Protein AF-A0AAJ1BEK2-F1 (afdb_monomer_lite)

Secondary structure (DSSP, 8-state):
--HHHHHHHHHH-SSGGGS-HHHHHHHHHHHHHHHH--S-TGGGGS-HHHHHHHHHHHHT--HHHHHHHHHHHHHHHTT--TT-HHHHHHHHHHHHHH--GGG-HHHHHHHHHHHHHHHTT-GGGGGGSHHHHHHHTTT----

Organism: NCBI:txid184870

Sequence (143 aa):
MNPPIAKEIMKYIKLSSDIPEEQASKLIKTFLECRIGREVNYCNGVSPSAKLYYDNFFKILSKDQIKILIALLQDNLQSIDQNNTIKIQNIKEILELIKSDLLGDRLNEIINYLIECAEENILHTAYNQKEFKDLCNGVIEIK

Foldseek 3Di:
DDQVVLVVVLVQDQAQVSQPPVCLLVVLLVLLDQQLADLDPVVLRHDPSNNVSSLSVLLRHDLVSVLSNVQSVLVVLLVDALVSLSSLVSVLVSLVSNQDVVNPDLVNVLSVQLNVCSVVSNNSCQLVDPVSVVSCVPPHDHD

Structure (mmCIF, N/CA/C/O backbone):
data_AF-A0AAJ1BEK2-F1
#
_entry.id   AF-A0AAJ1BEK2-F1
#
loop_
_atom_site.group_PDB
_atom_site.id
_atom_site.type_symbol
_atom_site.label_atom_id
_atom_site.label_alt_id
_atom_site.label_comp_id
_atom_site.label_asym_id
_atom_site.label_entity_id
_atom_site.label_seq_id
_atom_site.pdbx_PDB_ins_code
_atom_site.Cartn_x
_atom_site.Cartn_y
_atom_site.Cartn_z
_atom_site.occupancy
_atom_site.B_iso_or_equiv
_atom_site.auth_seq_id
_atom_site.auth_comp_id
_atom_site.auth_asym_id
_atom_site.auth_atom_id
_atom_site.pdbx_PDB_model_num
ATOM 1 N N . MET A 1 1 ? 11.622 -6.305 -8.265 1.00 74.88 1 MET A N 1
ATOM 2 C CA . MET A 1 1 ? 11.306 -6.617 -9.678 1.00 74.88 1 MET A CA 1
ATOM 3 C C . MET A 1 1 ? 11.937 -5.563 -10.579 1.00 74.88 1 MET A C 1
ATOM 5 O O . MET A 1 1 ? 11.962 -4.401 -10.193 1.00 74.88 1 MET A O 1
ATOM 9 N N . ASN A 1 2 ? 12.471 -5.952 -11.742 1.00 76.69 2 ASN A N 1
ATOM 10 C CA . ASN A 1 2 ? 13.071 -5.007 -12.693 1.00 76.69 2 ASN A CA 1
ATOM 11 C C . ASN A 1 2 ? 12.008 -4.425 -13.651 1.00 76.69 2 ASN A C 1
ATOM 13 O O . ASN A 1 2 ? 11.027 -5.117 -13.939 1.00 76.69 2 ASN A O 1
ATOM 17 N N . PRO A 1 3 ? 12.208 -3.204 -14.195 1.00 82.25 3 PRO A N 1
ATOM 18 C CA . PRO A 1 3 ? 11.210 -2.507 -15.017 1.00 82.25 3 PRO A CA 1
ATOM 19 C C . PRO A 1 3 ? 10.607 -3.315 -16.185 1.00 82.25 3 PRO A C 1
ATOM 21 O O . PRO A 1 3 ? 9.393 -3.233 -16.378 1.00 82.25 3 PRO A O 1
ATOM 24 N N . PRO A 1 4 ? 11.373 -4.132 -16.944 1.00 87.19 4 PRO A N 1
ATOM 25 C CA . PRO A 1 4 ? 10.805 -4.919 -18.040 1.00 87.19 4 PRO A CA 1
ATOM 26 C C . PRO A 1 4 ? 9.754 -5.931 -17.576 1.00 87.19 4 PRO A C 1
ATOM 28 O O . PRO A 1 4 ? 8.736 -6.090 -18.235 1.00 87.19 4 PRO A O 1
ATOM 31 N N . ILE A 1 5 ? 9.956 -6.569 -16.419 1.00 88.75 5 ILE A N 1
ATOM 32 C CA . ILE A 1 5 ? 9.021 -7.577 -15.897 1.00 88.75 5 ILE A CA 1
ATOM 33 C C . ILE A 1 5 ? 7.703 -6.908 -15.492 1.00 88.75 5 ILE A C 1
ATOM 35 O O . ILE A 1 5 ? 6.635 -7.384 -15.866 1.00 88.75 5 ILE A O 1
ATOM 39 N N . ALA A 1 6 ? 7.775 -5.766 -14.798 1.00 90.75 6 ALA A N 1
ATOM 40 C CA . ALA A 1 6 ? 6.592 -4.984 -14.437 1.00 90.75 6 ALA A CA 1
ATOM 41 C C . ALA A 1 6 ? 5.796 -4.571 -15.685 1.00 90.75 6 ALA A C 1
ATOM 43 O O . ALA A 1 6 ? 4.575 -4.710 -15.730 1.00 90.75 6 ALA A O 1
ATOM 44 N N . LYS A 1 7 ? 6.506 -4.121 -16.726 1.00 91.81 7 LYS A N 1
ATOM 45 C CA . LYS A 1 7 ? 5.914 -3.760 -18.015 1.00 91.81 7 LYS A CA 1
ATOM 46 C C . LYS A 1 7 ? 5.215 -4.944 -18.681 1.00 91.81 7 LYS A C 1
ATOM 48 O O . LYS A 1 7 ? 4.103 -4.766 -19.166 1.00 91.81 7 LYS A O 1
ATOM 53 N N . GLU A 1 8 ? 5.843 -6.120 -18.720 1.00 92.62 8 GLU A N 1
ATOM 54 C CA . GLU A 1 8 ? 5.240 -7.318 -19.318 1.00 92.62 8 GLU A CA 1
ATOM 55 C C . GLU A 1 8 ? 3.981 -7.754 -18.568 1.00 92.62 8 GLU A C 1
ATOM 57 O O . GLU A 1 8 ? 2.960 -7.987 -19.206 1.00 92.62 8 GLU A O 1
ATOM 62 N N . ILE A 1 9 ? 4.004 -7.776 -17.232 1.00 91.88 9 ILE A N 1
ATOM 63 C CA . ILE A 1 9 ? 2.817 -8.093 -16.420 1.00 91.88 9 ILE A CA 1
ATOM 64 C C . ILE A 1 9 ? 1.670 -7.125 -16.746 1.00 91.88 9 ILE A C 1
ATOM 66 O O . ILE A 1 9 ? 0.555 -7.549 -17.050 1.00 91.88 9 ILE A O 1
ATOM 70 N N . MET A 1 10 ? 1.959 -5.821 -16.786 1.00 94.06 10 MET A N 1
ATOM 71 C CA . MET A 1 10 ? 0.964 -4.788 -17.090 1.00 94.06 10 MET A CA 1
ATOM 72 C C . MET A 1 10 ? 0.441 -4.820 -18.534 1.00 94.06 10 MET A C 1
ATOM 74 O O . MET A 1 10 ? -0.490 -4.080 -18.858 1.00 94.06 10 MET A O 1
ATOM 78 N N . LYS A 1 11 ? 0.993 -5.642 -19.440 1.00 94.00 11 LYS A N 1
ATOM 79 C CA . LYS A 1 11 ? 0.358 -5.885 -20.748 1.00 94.00 11 LYS A CA 1
ATOM 80 C C . LYS A 1 11 ? -0.912 -6.718 -20.616 1.00 94.00 11 LYS A C 1
ATOM 82 O O . LYS A 1 11 ? -1.837 -6.475 -21.384 1.00 94.00 11 LYS A O 1
ATOM 87 N N . TYR A 1 12 ? -0.950 -7.633 -19.652 1.00 93.31 12 TYR A N 1
ATOM 88 C CA . TYR A 1 12 ? -2.063 -8.558 -19.435 1.00 93.31 12 TYR A CA 1
ATOM 89 C C . TYR A 1 12 ? -3.079 -8.035 -18.423 1.00 93.31 12 TYR A C 1
ATOM 91 O O . TYR A 1 12 ? -4.245 -8.388 -18.510 1.00 93.31 12 TYR A O 1
ATOM 99 N N . ILE A 1 13 ? -2.644 -7.179 -17.496 1.00 93.69 13 ILE A N 1
ATOM 100 C CA . ILE A 1 13 ? -3.489 -6.662 -16.419 1.00 93.69 13 ILE A CA 1
ATOM 101 C C . ILE A 1 13 ? -3.882 -5.218 -16.734 1.00 93.69 13 ILE A C 1
ATOM 103 O O . ILE A 1 13 ? -3.054 -4.305 -16.644 1.00 93.69 13 ILE A O 1
ATOM 107 N N . LYS A 1 14 ? -5.137 -5.016 -17.143 1.00 93.06 14 LYS A N 1
ATOM 108 C CA . LYS A 1 14 ? -5.734 -3.705 -17.451 1.00 93.06 14 LYS A CA 1
ATOM 109 C C . LYS A 1 14 ? -6.835 -3.326 -16.470 1.00 93.06 14 LYS A C 1
ATOM 111 O O . LYS A 1 14 ? -7.039 -2.140 -16.232 1.00 93.06 14 LYS A O 1
ATOM 116 N N . LEU A 1 15 ? -7.511 -4.321 -15.912 1.00 95.06 15 LEU A N 1
ATOM 117 C CA . LEU A 1 15 ? -8.592 -4.208 -14.944 1.00 95.06 15 LEU A CA 1
ATOM 118 C C . LEU A 1 15 ? -8.286 -5.089 -13.728 1.00 95.06 15 LEU A C 1
ATOM 120 O O . LEU A 1 15 ? -7.504 -6.035 -13.809 1.00 95.06 15 LEU A O 1
ATOM 124 N N . SER A 1 16 ? -8.944 -4.821 -12.600 1.00 94.44 16 SER A N 1
ATOM 125 C CA . SER A 1 16 ? -8.832 -5.669 -11.403 1.00 94.44 16 SER A CA 1
ATOM 126 C C . SER A 1 16 ? -9.230 -7.121 -11.654 1.00 94.44 16 SER A C 1
ATOM 128 O O . SER A 1 16 ? -8.626 -8.015 -11.066 1.00 94.44 16 SER A O 1
ATOM 130 N N . SER A 1 17 ? -10.205 -7.361 -12.535 1.00 95.19 17 SER A N 1
ATOM 131 C CA . SER A 1 17 ? -10.672 -8.701 -12.916 1.00 95.19 17 SER A CA 1
ATOM 132 C C . SER A 1 17 ? -9.638 -9.520 -13.691 1.00 95.19 17 SER A C 1
ATOM 134 O O . SER A 1 17 ? -9.777 -10.735 -13.782 1.00 95.19 17 SER A O 1
ATOM 136 N N . ASP A 1 18 ? -8.604 -8.877 -14.241 1.00 95.50 18 ASP A N 1
ATOM 137 C CA . ASP A 1 18 ? -7.522 -9.572 -14.946 1.00 95.50 18 ASP A CA 1
ATOM 138 C C . ASP A 1 18 ? -6.516 -10.207 -13.972 1.00 95.50 18 ASP A C 1
ATOM 140 O O . ASP A 1 18 ? -5.633 -10.956 -14.390 1.00 95.50 18 ASP A O 1
ATOM 144 N N . ILE A 1 19 ? -6.617 -9.897 -12.673 1.00 94.88 19 ILE A N 1
ATOM 145 C CA . ILE A 1 19 ? -5.802 -10.489 -11.613 1.00 94.88 19 ILE A CA 1
ATOM 146 C C . ILE A 1 19 ? -6.526 -11.743 -11.104 1.00 94.88 19 ILE A C 1
ATOM 148 O O . ILE A 1 19 ? -7.562 -11.607 -10.450 1.00 94.88 19 ILE A O 1
ATOM 152 N N . PRO A 1 20 ? -5.992 -12.958 -11.333 1.00 91.62 20 PRO A N 1
ATOM 153 C CA . PRO A 1 20 ? -6.598 -14.173 -10.800 1.00 91.62 20 PRO A CA 1
ATOM 154 C C . PRO A 1 20 ? -6.634 -14.132 -9.271 1.00 91.62 20 PRO A C 1
ATOM 156 O O . PRO A 1 20 ? -5.624 -13.802 -8.645 1.00 91.62 20 PRO A O 1
ATOM 159 N N . GLU A 1 21 ? -7.764 -14.506 -8.671 1.00 91.44 21 GLU A N 1
ATOM 160 C CA . GLU A 1 21 ? -7.973 -14.444 -7.216 1.00 91.44 21 GLU A CA 1
ATOM 161 C C . GLU A 1 21 ? -6.880 -15.191 -6.439 1.00 91.44 21 GLU A C 1
ATOM 163 O O . GLU A 1 21 ? -6.289 -14.641 -5.509 1.00 91.44 21 GLU A O 1
ATOM 168 N N . GLU A 1 22 ? -6.515 -16.392 -6.899 1.00 91.69 22 GLU A N 1
ATOM 169 C CA . GLU A 1 22 ? -5.460 -17.229 -6.305 1.00 91.69 22 GLU A CA 1
ATOM 170 C C . GLU A 1 22 ? -4.083 -16.545 -6.282 1.00 91.69 22 GLU A C 1
ATOM 172 O O . GLU A 1 22 ? -3.238 -16.840 -5.438 1.00 91.69 22 GLU A O 1
ATOM 177 N N . GLN A 1 23 ? -3.850 -15.613 -7.210 1.00 92.62 23 GLN A N 1
ATOM 178 C CA . GLN A 1 23 ? -2.577 -14.915 -7.375 1.00 92.62 23 GLN A CA 1
ATOM 179 C C . GLN A 1 23 ? -2.606 -13.492 -6.821 1.00 92.62 23 GLN A C 1
ATOM 181 O O . GLN A 1 23 ? -1.541 -12.878 -6.699 1.00 92.62 23 GLN A O 1
ATOM 186 N N . ALA A 1 24 ? -3.783 -12.968 -6.460 1.00 95.00 24 ALA A N 1
ATOM 187 C CA . ALA A 1 24 ? -3.966 -11.578 -6.063 1.00 95.00 24 ALA A CA 1
ATOM 188 C C . ALA A 1 24 ? -3.028 -11.193 -4.916 1.00 95.00 24 ALA A C 1
ATOM 190 O O . ALA A 1 24 ? -2.245 -10.257 -5.054 1.00 95.00 24 ALA A O 1
ATOM 191 N N . SER A 1 25 ? -3.018 -11.968 -3.827 1.00 95.38 25 SER A N 1
ATOM 192 C CA . SER A 1 25 ? -2.170 -11.691 -2.660 1.00 95.38 25 SER A CA 1
ATOM 193 C C . SER A 1 25 ? -0.679 -11.656 -3.012 1.00 95.38 25 SER A C 1
ATOM 195 O O . SER A 1 25 ? 0.027 -10.696 -2.698 1.00 95.38 25 SER A O 1
ATOM 197 N N . LYS A 1 26 ? -0.195 -12.659 -3.755 1.00 95.56 26 LYS A N 1
ATOM 198 C CA . LYS A 1 26 ? 1.215 -12.747 -4.157 1.00 95.56 26 LYS A CA 1
ATOM 199 C C . LYS A 1 26 ? 1.617 -11.598 -5.080 1.00 95.56 26 LYS A C 1
ATOM 201 O O . LYS A 1 26 ? 2.706 -11.034 -4.934 1.00 95.56 26 LYS A O 1
ATOM 206 N N . LEU A 1 27 ? 0.758 -11.260 -6.036 1.00 95.88 27 LEU A N 1
ATOM 207 C CA . LEU A 1 27 ? 1.032 -10.214 -7.008 1.00 95.88 27 LEU A CA 1
ATOM 208 C C . LEU A 1 27 ? 1.014 -8.834 -6.351 1.00 95.88 27 LEU A C 1
ATOM 210 O O . LEU A 1 27 ? 1.972 -8.080 -6.511 1.00 95.88 27 LEU A O 1
ATOM 214 N N . ILE A 1 28 ? -0.015 -8.546 -5.551 1.00 97.31 28 ILE A N 1
ATOM 215 C CA . ILE A 1 28 ? -0.135 -7.298 -4.792 1.00 97.31 28 ILE A CA 1
ATOM 216 C C . ILE A 1 28 ? 1.071 -7.129 -3.874 1.00 97.31 28 ILE A C 1
ATOM 218 O O . ILE A 1 28 ? 1.705 -6.079 -3.922 1.00 97.31 28 ILE A O 1
ATOM 222 N N . LYS A 1 29 ? 1.462 -8.169 -3.123 1.00 96.06 29 LYS A N 1
ATOM 223 C CA . LYS A 1 29 ? 2.662 -8.137 -2.273 1.00 96.06 29 LYS A CA 1
ATOM 224 C C . LYS A 1 29 ? 3.914 -7.773 -3.069 1.00 96.06 29 LYS A C 1
ATOM 226 O O . LYS A 1 29 ? 4.661 -6.880 -2.682 1.00 96.06 29 LYS A O 1
ATOM 231 N N . THR A 1 30 ? 4.110 -8.424 -4.215 1.00 95.56 30 THR A N 1
ATOM 232 C CA . THR A 1 30 ? 5.283 -8.195 -5.070 1.00 95.56 30 THR A CA 1
ATOM 233 C C . THR A 1 30 ? 5.335 -6.754 -5.583 1.00 95.56 30 THR A C 1
ATOM 235 O O . THR A 1 30 ? 6.393 -6.124 -5.554 1.00 95.56 30 THR A O 1
ATOM 238 N N . PHE A 1 31 ? 4.208 -6.216 -6.056 1.00 96.81 31 PHE A N 1
ATOM 239 C CA . PHE A 1 31 ? 4.125 -4.829 -6.516 1.00 96.81 31 PHE A CA 1
ATOM 240 C C . PHE A 1 31 ? 4.304 -3.838 -5.362 1.00 96.81 31 PHE A C 1
ATOM 242 O O . PHE A 1 31 ? 5.015 -2.847 -5.529 1.00 96.81 31 PHE A O 1
ATOM 249 N N . LEU A 1 32 ? 3.725 -4.129 -4.193 1.00 96.75 32 LEU A N 1
ATOM 250 C CA . LEU A 1 32 ? 3.828 -3.318 -2.981 1.00 96.75 32 LEU A CA 1
ATOM 251 C C . LEU A 1 32 ? 5.284 -3.171 -2.538 1.00 96.75 32 LEU A C 1
ATOM 253 O O . LEU A 1 32 ? 5.789 -2.054 -2.482 1.00 96.75 32 LEU A O 1
ATOM 257 N N . GLU A 1 33 ? 6.003 -4.276 -2.344 1.00 94.94 33 GLU A N 1
ATOM 258 C CA . GLU A 1 33 ? 7.423 -4.262 -1.961 1.00 94.94 33 GLU A CA 1
ATOM 259 C C . GLU A 1 33 ? 8.288 -3.509 -2.987 1.00 94.94 33 GLU A C 1
ATOM 261 O O . GLU A 1 33 ? 9.169 -2.721 -2.635 1.00 94.94 33 GLU A O 1
ATOM 266 N N . CYS A 1 34 ? 8.015 -3.706 -4.282 1.00 94.75 34 CYS A N 1
ATOM 267 C CA . CYS A 1 34 ? 8.746 -3.020 -5.347 1.00 94.75 34 CYS A CA 1
ATOM 268 C C . CYS A 1 34 ? 8.477 -1.511 -5.387 1.00 94.75 34 CYS A C 1
ATOM 270 O O . CYS A 1 34 ? 9.365 -0.758 -5.795 1.00 94.75 34 CYS A O 1
ATOM 272 N N . ARG A 1 35 ? 7.273 -1.076 -5.001 1.00 96.12 35 ARG A N 1
ATOM 273 C CA . ARG A 1 35 ? 6.876 0.334 -5.003 1.00 96.12 35 ARG A CA 1
ATOM 274 C C . ARG A 1 35 ? 7.251 1.073 -3.722 1.00 96.12 35 ARG A C 1
ATOM 276 O O . ARG A 1 35 ? 7.535 2.266 -3.806 1.00 96.12 35 ARG A O 1
ATOM 283 N N . ILE A 1 36 ? 7.277 0.385 -2.582 1.00 95.50 36 ILE A N 1
ATOM 284 C CA . ILE A 1 36 ? 7.831 0.908 -1.325 1.00 95.50 36 ILE A CA 1
ATOM 285 C C . ILE A 1 36 ? 9.333 1.156 -1.494 1.00 95.50 36 ILE A C 1
ATOM 287 O O . ILE A 1 36 ? 9.845 2.188 -1.064 1.00 95.50 36 ILE A O 1
ATOM 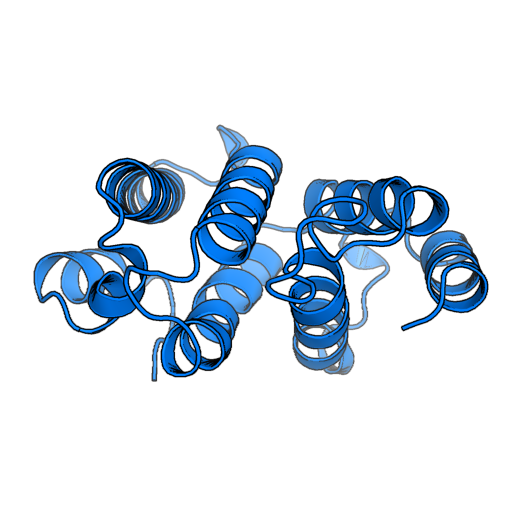291 N N . GLY A 1 37 ? 10.027 0.243 -2.179 1.00 93.12 37 GLY A N 1
ATOM 292 C CA . GLY A 1 37 ? 11.427 0.420 -2.536 1.00 93.12 37 GLY A CA 1
ATOM 293 C C . GLY A 1 37 ? 12.382 0.311 -1.345 1.00 93.12 37 GLY A C 1
ATOM 294 O O . GLY A 1 37 ? 12.075 -0.255 -0.292 1.00 93.12 37 GLY A O 1
ATOM 295 N N . ARG A 1 38 ? 13.604 0.807 -1.545 1.00 89.38 38 ARG A N 1
ATOM 296 C CA . ARG A 1 38 ? 14.668 0.810 -0.528 1.00 89.38 38 ARG A CA 1
ATOM 297 C C . ARG A 1 38 ? 14.773 2.181 0.137 1.00 89.38 38 ARG A C 1
ATOM 299 O O . ARG A 1 38 ? 14.496 3.190 -0.492 1.00 89.38 38 ARG A O 1
ATOM 306 N N . GLU A 1 39 ? 15.256 2.223 1.374 1.00 92.06 39 GLU A N 1
ATOM 307 C CA . GLU A 1 39 ? 15.529 3.485 2.075 1.00 92.06 39 GLU A CA 1
ATOM 308 C C . GLU A 1 39 ? 16.823 4.125 1.541 1.00 92.06 39 GLU A C 1
ATOM 310 O O . GLU A 1 39 ? 17.883 4.030 2.156 1.00 92.06 39 GLU A O 1
ATOM 315 N N . VAL A 1 40 ? 16.775 4.681 0.327 1.00 91.12 40 VAL A N 1
ATOM 316 C CA . VAL A 1 40 ? 17.915 5.338 -0.328 1.00 91.12 40 VAL A CA 1
ATOM 317 C C . VAL A 1 40 ? 17.460 6.568 -1.109 1.00 91.12 40 VAL A C 1
ATOM 319 O O . VAL A 1 40 ? 16.454 6.529 -1.813 1.00 91.12 40 VAL A O 1
ATOM 322 N N . ASN A 1 41 ? 18.251 7.642 -1.052 1.00 89.25 41 ASN A N 1
ATOM 323 C CA . ASN A 1 41 ? 17.918 8.922 -1.693 1.00 89.25 41 ASN A CA 1
ATOM 324 C C . ASN A 1 41 ? 17.811 8.830 -3.223 1.00 89.25 41 ASN A C 1
ATOM 326 O O . ASN A 1 41 ? 17.038 9.557 -3.844 1.00 89.25 41 ASN A O 1
ATOM 330 N N . TYR A 1 42 ? 18.596 7.953 -3.860 1.00 90.62 42 TYR A N 1
ATOM 331 C CA . TYR A 1 42 ? 18.581 7.823 -5.316 1.00 90.62 42 TYR A CA 1
ATOM 332 C C . TYR A 1 42 ? 17.205 7.350 -5.799 1.00 90.62 42 TYR A C 1
ATOM 334 O O . TYR A 1 42 ? 16.794 6.223 -5.514 1.00 90.62 42 TYR A O 1
ATOM 342 N N . CYS A 1 43 ? 16.506 8.225 -6.530 1.00 90.25 43 CYS A N 1
ATOM 343 C CA . CYS A 1 43 ? 15.142 8.010 -7.020 1.00 90.25 43 CYS A CA 1
ATOM 344 C C . CYS A 1 43 ? 14.165 7.522 -5.933 1.00 90.25 43 CYS A C 1
ATOM 346 O O . CYS A 1 43 ? 13.268 6.734 -6.230 1.00 90.25 43 CYS A O 1
ATOM 348 N N . ASN A 1 44 ? 14.357 7.945 -4.678 1.00 91.69 44 ASN A N 1
ATOM 349 C CA . ASN A 1 44 ? 13.552 7.510 -3.530 1.00 91.69 44 ASN A CA 1
ATOM 350 C C . ASN A 1 44 ? 13.435 5.976 -3.426 1.00 91.69 44 ASN A C 1
ATOM 352 O O . ASN A 1 44 ? 12.383 5.437 -3.087 1.00 91.69 44 ASN A O 1
ATOM 356 N N . GLY A 1 45 ? 14.496 5.257 -3.806 1.00 90.06 45 GLY A N 1
ATOM 357 C CA . GLY A 1 45 ? 14.553 3.800 -3.729 1.00 90.06 45 GLY A CA 1
ATOM 358 C C . GLY A 1 45 ? 13.704 3.043 -4.744 1.00 90.06 45 GLY A C 1
ATOM 359 O O . GLY A 1 45 ? 13.627 1.814 -4.649 1.00 90.06 45 GLY A O 1
ATOM 360 N N . VAL A 1 46 ? 13.101 3.736 -5.715 1.00 92.50 46 VAL A N 1
ATOM 361 C CA . VAL A 1 46 ? 12.226 3.155 -6.738 1.00 92.50 46 VAL A CA 1
ATOM 362 C C . VAL A 1 46 ? 12.738 3.531 -8.123 1.00 92.50 46 VAL A C 1
ATOM 364 O O . VAL A 1 46 ? 13.032 4.684 -8.419 1.00 92.50 46 VAL A O 1
ATOM 367 N N . SER A 1 47 ? 12.831 2.551 -9.022 1.00 90.06 47 SER A N 1
ATOM 368 C CA . SER A 1 47 ? 13.233 2.827 -10.403 1.00 90.06 47 SER A CA 1
ATOM 369 C C . SER A 1 47 ? 12.197 3.728 -11.104 1.00 90.06 47 SER A C 1
ATOM 371 O O . SER A 1 47 ? 11.035 3.318 -11.210 1.00 90.06 47 SER A O 1
ATOM 373 N N . PRO A 1 48 ? 12.583 4.901 -11.654 1.00 88.69 48 PRO A N 1
ATOM 374 C CA . PRO A 1 48 ? 11.637 5.825 -12.290 1.00 88.69 48 PRO A CA 1
ATOM 375 C C . PRO A 1 48 ? 10.879 5.204 -13.465 1.00 88.69 48 PRO A C 1
ATOM 377 O O . PRO A 1 48 ? 9.688 5.444 -13.644 1.00 88.69 48 PRO A O 1
ATOM 380 N N . SER A 1 49 ? 11.552 4.348 -14.239 1.00 88.44 49 SER A N 1
ATOM 381 C CA . SER A 1 49 ? 10.951 3.659 -15.384 1.00 88.44 49 SER A CA 1
ATOM 382 C C . SER A 1 49 ? 9.960 2.567 -14.978 1.00 88.44 49 SER A C 1
ATOM 384 O O . SER A 1 49 ? 9.120 2.191 -15.792 1.00 88.44 49 SER A O 1
ATOM 386 N N . ALA A 1 50 ? 10.031 2.064 -13.740 1.00 90.50 50 ALA A N 1
ATOM 387 C CA . ALA A 1 50 ? 9.087 1.085 -13.207 1.00 90.50 50 ALA A CA 1
ATOM 388 C C . ALA A 1 50 ? 7.913 1.729 -12.452 1.00 90.50 50 ALA A C 1
ATOM 390 O O . ALA A 1 50 ? 6.820 1.165 -12.455 1.00 90.50 50 ALA A O 1
ATOM 391 N N . LYS A 1 51 ? 8.124 2.907 -11.842 1.00 93.94 51 LYS A N 1
ATOM 392 C CA . LYS A 1 51 ? 7.146 3.584 -10.972 1.00 93.94 51 LYS A CA 1
ATOM 393 C C . LYS A 1 51 ? 5.776 3.733 -11.631 1.00 93.94 51 LYS A C 1
ATOM 395 O O . LYS A 1 51 ? 4.776 3.396 -11.013 1.00 93.94 51 LYS A O 1
ATOM 400 N N . LEU A 1 52 ? 5.733 4.138 -12.903 1.00 94.56 52 LEU A N 1
ATOM 401 C CA . LEU A 1 52 ? 4.479 4.275 -13.653 1.00 94.56 52 LEU A CA 1
ATOM 402 C C . LEU A 1 52 ? 3.676 2.965 -13.709 1.00 94.56 52 LEU A C 1
ATOM 404 O O . LEU A 1 52 ? 2.457 2.982 -13.573 1.00 94.56 52 LEU A O 1
ATOM 408 N N . TYR A 1 53 ? 4.342 1.826 -13.906 1.00 95.75 53 TYR A N 1
ATOM 409 C CA . TYR A 1 53 ? 3.669 0.527 -13.968 1.00 95.75 53 TYR A CA 1
ATOM 410 C C . TYR A 1 53 ? 3.137 0.105 -12.600 1.00 95.75 53 TYR A C 1
ATOM 412 O O . TYR A 1 53 ? 2.055 -0.467 -12.525 1.00 95.75 53 TYR A O 1
ATOM 420 N N . TYR A 1 54 ? 3.866 0.422 -11.530 1.00 96.44 54 TYR A N 1
ATOM 421 C CA . TYR A 1 54 ? 3.412 0.178 -10.165 1.00 96.44 54 TYR A CA 1
ATOM 422 C C . TYR A 1 54 ? 2.211 1.052 -9.807 1.00 96.44 54 TYR A C 1
ATOM 424 O O . TYR A 1 54 ? 1.198 0.534 -9.355 1.00 96.44 54 TYR A O 1
ATOM 432 N N . ASP A 1 55 ? 2.284 2.354 -10.084 1.00 96.88 55 ASP A N 1
ATOM 433 C CA . ASP A 1 55 ? 1.190 3.288 -9.807 1.00 96.88 55 ASP A CA 1
ATOM 434 C C . ASP A 1 55 ? -0.074 2.889 -10.593 1.00 96.88 55 ASP A C 1
ATOM 436 O O . ASP A 1 55 ? -1.172 2.877 -10.042 1.00 96.88 55 ASP A O 1
ATOM 440 N N . ASN A 1 56 ? 0.071 2.489 -11.862 1.00 96.25 56 ASN A N 1
ATOM 441 C CA . ASN A 1 56 ? -1.050 2.001 -12.668 1.00 96.25 56 ASN A CA 1
ATOM 442 C C . ASN A 1 56 ? -1.639 0.690 -12.137 1.00 96.25 56 ASN A C 1
ATOM 444 O O . ASN A 1 56 ? -2.850 0.518 -12.202 1.00 96.25 56 ASN A O 1
ATOM 448 N N . PHE A 1 57 ? -0.810 -0.213 -11.608 1.00 97.38 57 PHE A N 1
ATOM 449 C CA . PHE A 1 57 ? -1.284 -1.444 -10.977 1.00 97.38 57 PHE A CA 1
ATOM 450 C C . PHE A 1 57 ? -2.164 -1.153 -9.754 1.00 97.38 57 PHE A C 1
ATOM 452 O O . PHE A 1 57 ? -3.224 -1.751 -9.615 1.00 97.38 57 PHE A O 1
ATOM 459 N N . PHE A 1 58 ? -1.778 -0.206 -8.892 1.00 97.81 58 PHE A N 1
ATOM 460 C CA . PHE A 1 58 ? -2.581 0.130 -7.709 1.00 97.81 58 PHE A CA 1
ATOM 461 C C . PHE A 1 58 ? -3.907 0.811 -8.058 1.00 97.81 58 PHE A C 1
ATOM 463 O O . PHE A 1 58 ? -4.923 0.518 -7.436 1.00 97.81 58 PHE A O 1
ATOM 470 N N . LYS A 1 59 ? -3.923 1.659 -9.093 1.00 96.56 59 LYS A N 1
ATOM 471 C CA . LYS A 1 59 ? -5.128 2.388 -9.530 1.00 96.56 59 LYS A CA 1
ATOM 472 C C . LYS A 1 59 ? -6.259 1.501 -10.050 1.00 96.56 59 LYS A C 1
ATOM 474 O O . LYS A 1 59 ? -7.399 1.949 -10.091 1.00 96.56 59 LYS A O 1
ATOM 479 N N . ILE A 1 60 ? -5.955 0.287 -10.504 1.00 95.94 60 ILE A N 1
ATOM 480 C CA . ILE A 1 60 ? -6.959 -0.621 -11.079 1.00 95.94 60 ILE A CA 1
ATOM 481 C C . ILE A 1 60 ? -7.523 -1.610 -10.059 1.00 95.94 60 ILE A C 1
ATOM 483 O O . ILE A 1 60 ? -8.442 -2.351 -10.409 1.00 95.94 60 ILE A O 1
ATOM 487 N N . LEU A 1 61 ? -6.967 -1.658 -8.841 1.00 97.38 61 LEU A N 1
ATOM 488 C CA . LEU A 1 61 ? -7.359 -2.638 -7.834 1.00 97.38 61 LEU A CA 1
ATOM 489 C C . LEU A 1 61 ? -8.825 -2.469 -7.434 1.00 97.38 61 LEU A C 1
ATOM 491 O O . LEU A 1 61 ? -9.336 -1.361 -7.278 1.00 97.38 61 LEU A O 1
ATOM 495 N N . SER A 1 62 ? -9.499 -3.599 -7.243 1.00 96.44 62 SER A N 1
ATOM 496 C CA . SER A 1 62 ? -10.849 -3.624 -6.693 1.00 96.44 62 SER A CA 1
ATOM 497 C C . SER A 1 62 ? -10.834 -3.329 -5.193 1.00 96.44 62 SER A C 1
ATOM 499 O O . SER A 1 62 ? -9.800 -3.408 -4.525 1.00 96.44 62 SER A O 1
ATOM 501 N N . LYS A 1 63 ? -12.018 -3.073 -4.629 1.00 96.12 63 LYS A N 1
ATOM 502 C CA . LYS A 1 63 ? -12.198 -2.903 -3.183 1.00 96.12 63 LYS A CA 1
ATOM 503 C C . LYS A 1 63 ? -11.626 -4.074 -2.374 1.00 96.12 63 LYS A C 1
ATOM 505 O O . LYS A 1 63 ? -10.961 -3.844 -1.369 1.00 96.12 63 LYS A O 1
ATOM 510 N N . ASP A 1 64 ? -11.846 -5.315 -2.806 1.00 95.25 64 ASP A N 1
ATOM 511 C CA . ASP A 1 64 ? -11.342 -6.488 -2.079 1.00 95.25 64 ASP A CA 1
ATOM 512 C C . ASP A 1 64 ? -9.827 -6.658 -2.229 1.00 95.25 64 ASP A C 1
ATOM 514 O O . ASP A 1 64 ? -9.138 -6.986 -1.265 1.00 95.25 64 ASP A O 1
ATOM 518 N N . GLN A 1 65 ? -9.273 -6.327 -3.396 1.00 97.12 65 GLN A N 1
ATOM 519 C CA . GLN A 1 65 ? -7.824 -6.302 -3.604 1.00 97.12 65 GLN A CA 1
ATOM 520 C C . GLN A 1 65 ? -7.137 -5.206 -2.772 1.00 97.12 65 GLN A C 1
ATOM 522 O O . GLN A 1 65 ? -6.030 -5.412 -2.277 1.00 97.12 65 GLN A O 1
ATOM 527 N N . ILE A 1 66 ? -7.798 -4.070 -2.544 1.00 97.56 66 ILE A N 1
ATOM 528 C CA . ILE A 1 66 ? -7.306 -3.016 -1.646 1.00 97.56 66 ILE 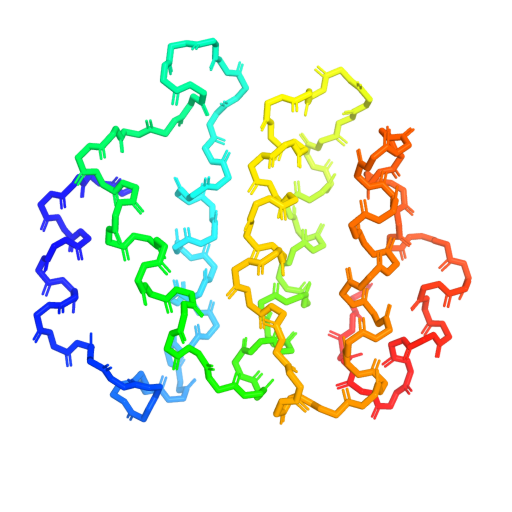A CA 1
ATOM 529 C C . ILE A 1 66 ? -7.282 -3.489 -0.188 1.00 97.56 66 ILE A C 1
ATOM 531 O O . ILE A 1 66 ? -6.305 -3.229 0.512 1.00 97.56 66 ILE A O 1
ATOM 535 N N . LYS A 1 67 ? -8.288 -4.244 0.274 1.00 96.69 67 LYS A N 1
ATOM 536 C CA . LYS A 1 67 ? -8.243 -4.858 1.616 1.00 96.69 67 LYS A CA 1
ATOM 537 C C . LYS A 1 67 ? -7.037 -5.791 1.761 1.00 96.69 67 LYS A C 1
ATOM 539 O O . LYS A 1 67 ? -6.339 -5.728 2.769 1.00 96.69 67 LYS A O 1
ATOM 544 N N . ILE A 1 68 ? -6.760 -6.606 0.736 1.00 96.69 68 ILE A N 1
ATOM 545 C CA . ILE A 1 68 ? -5.573 -7.475 0.694 1.00 96.69 68 ILE A CA 1
ATOM 546 C C . ILE A 1 68 ? -4.287 -6.640 0.764 1.00 96.69 68 ILE A C 1
ATOM 548 O O . ILE A 1 68 ? -3.385 -6.974 1.527 1.00 96.69 68 ILE A O 1
ATOM 552 N N . LEU A 1 69 ? -4.200 -5.543 0.004 1.00 97.50 69 LEU A N 1
ATOM 553 C CA . LEU A 1 69 ? -3.052 -4.631 0.035 1.00 97.50 69 LEU A CA 1
ATOM 554 C C . LEU A 1 69 ? -2.805 -4.083 1.441 1.00 97.50 69 LEU A C 1
ATOM 556 O O . LEU A 1 69 ? -1.670 -4.133 1.909 1.00 97.50 69 LEU A O 1
ATOM 560 N N . ILE A 1 70 ? -3.850 -3.591 2.110 1.00 97.06 70 ILE A N 1
ATOM 561 C CA . ILE A 1 70 ? -3.747 -3.051 3.469 1.00 97.06 70 ILE A CA 1
ATOM 562 C C . ILE A 1 70 ? -3.288 -4.155 4.430 1.00 97.06 70 ILE A C 1
ATOM 564 O O . ILE A 1 70 ? -2.297 -3.973 5.124 1.00 97.06 70 ILE A O 1
ATOM 568 N N . ALA A 1 71 ? -3.889 -5.347 4.398 1.00 95.69 71 ALA A N 1
ATOM 569 C CA . ALA A 1 71 ? -3.435 -6.465 5.232 1.00 95.69 71 ALA A CA 1
ATOM 570 C C . ALA A 1 71 ? -1.945 -6.819 5.006 1.00 95.69 71 ALA A C 1
ATOM 572 O O . ALA A 1 71 ? -1.204 -7.077 5.953 1.00 95.69 71 ALA A O 1
ATOM 573 N N . LEU A 1 72 ? -1.473 -6.784 3.755 1.00 95.69 72 LEU A N 1
ATOM 574 C CA . LEU A 1 72 ? -0.072 -7.043 3.395 1.00 95.69 72 LEU A CA 1
ATOM 575 C C . LEU A 1 72 ? 0.890 -5.910 3.780 1.00 95.69 72 LEU A C 1
ATOM 577 O O . LEU A 1 72 ? 2.101 -6.134 3.879 1.00 95.69 72 LEU A O 1
ATOM 581 N N . LEU A 1 73 ? 0.385 -4.695 3.989 1.00 95.06 73 LEU A N 1
ATOM 582 C CA . LEU A 1 73 ? 1.206 -3.559 4.391 1.00 95.06 73 LEU A CA 1
ATOM 583 C C . LEU A 1 73 ? 1.802 -3.769 5.788 1.00 95.06 73 LEU A C 1
ATOM 585 O O . LEU A 1 73 ? 2.943 -3.372 6.019 1.00 95.06 73 LEU A O 1
ATOM 589 N N . GLN A 1 74 ? 1.091 -4.473 6.675 1.00 92.62 74 GLN A N 1
ATOM 590 C CA . GLN A 1 74 ? 1.573 -4.844 8.008 1.00 92.62 74 GLN A CA 1
ATOM 591 C C . GLN A 1 74 ? 2.952 -5.520 7.967 1.00 92.62 74 GLN A C 1
ATOM 593 O O . GLN A 1 74 ? 3.845 -5.138 8.723 1.00 92.62 74 GLN A O 1
ATOM 598 N N . ASP A 1 75 ? 3.148 -6.477 7.049 1.00 89.12 75 ASP A N 1
ATOM 599 C CA . ASP A 1 75 ? 4.415 -7.208 6.889 1.00 89.12 75 ASP A CA 1
ATOM 600 C C . ASP A 1 75 ? 5.576 -6.246 6.543 1.00 89.12 75 ASP A C 1
ATOM 602 O O . ASP A 1 75 ? 6.711 -6.444 6.973 1.00 89.12 75 ASP A O 1
ATOM 606 N N . ASN A 1 76 ? 5.304 -5.190 5.769 1.00 85.56 76 ASN A N 1
ATOM 607 C CA . ASN A 1 76 ? 6.320 -4.222 5.348 1.00 85.56 76 ASN A CA 1
ATOM 608 C C . ASN A 1 76 ? 6.695 -3.257 6.479 1.00 85.56 76 ASN A C 1
ATOM 610 O O . ASN A 1 76 ? 7.870 -2.906 6.627 1.00 85.56 76 ASN A O 1
ATOM 614 N N . LEU A 1 77 ? 5.713 -2.861 7.292 1.00 87.44 77 LEU A N 1
ATOM 615 C CA . LEU A 1 77 ? 5.900 -1.914 8.392 1.00 87.44 77 LEU A CA 1
ATOM 616 C C . LEU A 1 77 ? 6.760 -2.468 9.528 1.00 87.44 77 LEU A C 1
ATOM 618 O O . LEU A 1 77 ? 7.451 -1.697 10.179 1.00 87.44 77 LEU A O 1
ATOM 622 N N . GLN A 1 78 ? 6.815 -3.790 9.712 1.00 80.56 78 GLN A N 1
ATOM 623 C CA . GLN A 1 78 ? 7.721 -4.416 10.687 1.00 80.56 78 GLN A CA 1
ATOM 624 C C . GLN A 1 78 ? 9.206 -4.118 10.416 1.00 80.56 78 GLN A C 1
ATOM 626 O O . GLN A 1 78 ? 10.030 -4.209 11.321 1.00 80.56 78 GLN A O 1
ATOM 631 N N . SER A 1 79 ? 9.554 -3.776 9.171 1.00 80.88 79 SER A N 1
ATOM 632 C CA . SER A 1 79 ? 10.922 -3.445 8.748 1.00 80.88 79 SER A CA 1
ATOM 633 C C . SER A 1 79 ? 11.202 -1.937 8.667 1.00 80.88 79 SER A C 1
ATOM 635 O O . SER A 1 79 ? 12.214 -1.534 8.085 1.00 80.88 79 SER A O 1
ATOM 637 N N . ILE A 1 80 ? 10.272 -1.114 9.157 1.00 86.94 80 ILE A N 1
ATOM 638 C CA . ILE A 1 80 ? 10.281 0.348 9.066 1.00 86.94 80 ILE A CA 1
ATOM 639 C C . ILE A 1 80 ? 10.291 0.919 10.486 1.00 86.94 80 ILE A C 1
ATOM 641 O O . ILE A 1 80 ? 9.541 0.466 11.345 1.00 86.94 80 ILE A O 1
ATOM 645 N N . ASP A 1 81 ? 11.118 1.933 10.716 1.00 87.81 81 ASP A N 1
ATOM 646 C CA . ASP A 1 81 ? 11.121 2.763 11.919 1.00 87.81 81 ASP A CA 1
ATOM 647 C C . ASP A 1 81 ? 10.978 4.255 11.563 1.00 87.81 81 ASP A C 1
ATOM 649 O O . ASP A 1 81 ? 10.824 4.623 10.395 1.00 87.81 81 ASP A O 1
ATOM 653 N N . GLN A 1 82 ? 11.011 5.134 12.567 1.00 84.69 82 GLN A N 1
ATOM 654 C CA . GLN A 1 82 ? 10.859 6.583 12.386 1.00 84.69 82 GLN A CA 1
ATOM 655 C C . GLN A 1 82 ? 11.923 7.244 11.486 1.00 84.69 82 GLN A C 1
ATOM 657 O O . GLN A 1 82 ? 11.738 8.377 11.051 1.00 84.69 82 GLN A O 1
ATOM 662 N N . ASN A 1 83 ? 13.047 6.585 11.204 1.00 88.38 83 ASN A N 1
ATOM 663 C CA . ASN A 1 83 ? 14.096 7.110 10.330 1.00 88.38 83 ASN A CA 1
ATOM 664 C C . ASN A 1 83 ? 13.873 6.725 8.860 1.00 88.38 83 ASN A C 1
ATOM 666 O O . ASN A 1 83 ? 14.536 7.273 7.978 1.00 88.38 83 ASN A O 1
ATOM 670 N N . ASN A 1 84 ? 12.945 5.806 8.572 1.00 91.31 84 ASN A N 1
ATOM 671 C CA . ASN A 1 84 ? 12.628 5.340 7.222 1.00 91.31 84 ASN A CA 1
ATOM 672 C C . ASN A 1 84 ? 11.701 6.301 6.457 1.00 91.31 84 ASN A C 1
ATOM 674 O O . ASN A 1 84 ? 10.632 5.921 5.970 1.00 91.31 84 ASN A O 1
ATOM 678 N N . THR A 1 85 ? 12.111 7.563 6.358 1.00 93.00 85 THR A N 1
ATOM 679 C CA . THR A 1 85 ? 11.296 8.644 5.787 1.00 93.00 85 THR A CA 1
ATOM 680 C C . THR A 1 85 ? 10.930 8.410 4.318 1.00 93.00 85 THR A C 1
ATOM 682 O O . THR A 1 85 ? 9.808 8.712 3.912 1.00 93.00 85 THR A O 1
ATOM 685 N N . ILE A 1 86 ? 11.815 7.802 3.521 1.00 94.62 86 ILE A N 1
ATOM 686 C CA . ILE A 1 86 ? 11.565 7.525 2.100 1.00 94.62 86 ILE A CA 1
ATOM 687 C C . ILE A 1 86 ? 10.523 6.422 1.942 1.00 94.62 86 ILE A C 1
ATOM 689 O O . ILE A 1 86 ? 9.582 6.569 1.160 1.00 94.62 86 ILE A O 1
ATOM 693 N N . LYS A 1 87 ? 10.656 5.317 2.684 1.00 95.31 87 LYS A N 1
ATOM 694 C CA . LYS A 1 87 ? 9.654 4.245 2.650 1.00 95.31 87 LYS A CA 1
ATOM 695 C C . LYS A 1 87 ? 8.296 4.726 3.153 1.00 95.31 87 LYS A C 1
ATOM 697 O O . LYS A 1 87 ? 7.290 4.387 2.536 1.00 95.31 87 LYS A O 1
ATOM 702 N N . ILE A 1 88 ? 8.260 5.518 4.227 1.00 96.25 88 ILE A N 1
ATOM 703 C CA . ILE A 1 88 ? 7.016 6.091 4.765 1.00 96.25 88 ILE A CA 1
ATOM 704 C C . ILE A 1 88 ? 6.347 6.982 3.715 1.00 96.25 88 ILE A C 1
ATOM 706 O O . ILE A 1 88 ? 5.165 6.794 3.424 1.00 96.25 88 ILE A O 1
ATOM 710 N N . GLN A 1 89 ? 7.109 7.863 3.062 1.00 96.44 89 GLN A N 1
ATOM 711 C CA . GLN A 1 89 ? 6.597 8.700 1.977 1.00 96.44 89 GLN A CA 1
ATOM 712 C C . GLN A 1 89 ? 6.079 7.863 0.797 1.00 96.44 89 GLN A C 1
ATOM 714 O O . GLN A 1 89 ? 4.996 8.125 0.277 1.00 96.44 89 GLN A O 1
ATOM 719 N N . ASN A 1 90 ? 6.804 6.816 0.393 1.00 97.06 90 ASN A N 1
ATOM 720 C CA . ASN A 1 90 ? 6.360 5.926 -0.679 1.00 97.06 90 ASN A CA 1
ATOM 721 C C . ASN A 1 90 ? 5.068 5.180 -0.317 1.00 97.06 90 ASN A C 1
ATOM 723 O O . ASN A 1 90 ? 4.219 5.003 -1.187 1.00 97.06 90 ASN A O 1
ATOM 727 N N . ILE A 1 91 ? 4.896 4.752 0.939 1.00 97.56 91 ILE A N 1
ATOM 728 C CA . ILE A 1 91 ? 3.650 4.123 1.398 1.00 97.56 91 ILE A CA 1
ATOM 729 C C . ILE A 1 91 ? 2.503 5.132 1.369 1.00 97.56 91 ILE A C 1
ATOM 731 O O . ILE A 1 91 ? 1.436 4.802 0.853 1.00 97.56 91 ILE A O 1
ATOM 735 N N . LYS A 1 92 ? 2.725 6.360 1.851 1.00 98.00 92 LYS A N 1
ATOM 736 C CA . LYS A 1 92 ? 1.730 7.436 1.783 1.00 98.00 92 LYS A CA 1
ATOM 737 C C . LYS A 1 92 ? 1.245 7.661 0.349 1.00 98.00 92 LYS A C 1
ATOM 739 O O . LYS A 1 92 ? 0.043 7.648 0.111 1.00 98.00 92 LYS A O 1
ATOM 744 N N . GLU A 1 93 ? 2.157 7.758 -0.618 1.00 98.06 93 GLU A N 1
ATOM 745 C CA . GLU A 1 93 ? 1.785 7.905 -2.032 1.00 98.06 93 GLU A CA 1
ATOM 746 C C . GLU A 1 93 ? 0.936 6.728 -2.548 1.00 98.06 93 GLU A C 1
ATOM 748 O O . GLU A 1 93 ? 0.018 6.927 -3.338 1.00 98.06 93 GLU A O 1
ATOM 753 N N . ILE A 1 94 ? 1.214 5.490 -2.119 1.00 98.38 94 ILE A N 1
ATOM 754 C CA . ILE A 1 94 ? 0.399 4.321 -2.499 1.00 98.38 94 ILE A CA 1
ATOM 755 C C . ILE A 1 94 ? -1.009 4.427 -1.902 1.00 98.38 94 ILE A C 1
ATOM 757 O O . ILE A 1 94 ? -1.983 4.147 -2.599 1.00 98.38 94 ILE A O 1
ATOM 761 N N . LEU A 1 95 ? -1.126 4.842 -0.639 1.00 98.38 95 LEU A N 1
ATOM 762 C CA . LEU A 1 95 ? -2.411 5.034 0.039 1.00 98.38 95 LEU A CA 1
ATOM 763 C C . LEU A 1 95 ? -3.250 6.126 -0.642 1.00 98.38 95 LEU A C 1
ATOM 765 O O . LEU A 1 95 ? -4.444 5.938 -0.869 1.00 98.38 95 LEU A O 1
ATOM 769 N N . GLU A 1 96 ? -2.620 7.228 -1.049 1.00 98.06 96 GLU A N 1
ATOM 770 C CA . GLU A 1 96 ? -3.264 8.294 -1.824 1.00 98.06 96 GLU A CA 1
ATOM 771 C C . GLU A 1 96 ? -3.732 7.813 -3.206 1.00 98.06 96 GLU A C 1
ATOM 773 O O . GLU A 1 96 ? -4.789 8.227 -3.676 1.00 98.06 96 GLU A O 1
ATOM 778 N N . LEU A 1 97 ? -2.979 6.915 -3.853 1.00 97.62 97 LEU A N 1
ATOM 779 C CA . LEU A 1 97 ? -3.333 6.359 -5.164 1.00 97.62 97 LEU A CA 1
ATOM 780 C C . LEU A 1 97 ? -4.565 5.451 -5.135 1.00 97.62 97 LEU A C 1
ATOM 782 O O . LEU A 1 97 ? -5.292 5.400 -6.127 1.00 97.62 97 LEU A O 1
ATOM 786 N N . ILE A 1 98 ? -4.759 4.700 -4.049 1.00 97.19 98 ILE A N 1
ATOM 787 C CA . ILE A 1 98 ? -5.872 3.746 -3.920 1.00 97.19 98 ILE A CA 1
ATOM 788 C C . ILE A 1 98 ? -7.119 4.374 -3.299 1.00 97.19 98 ILE A C 1
ATOM 790 O O . ILE A 1 98 ? -8.202 3.808 -3.431 1.00 97.19 98 ILE A O 1
ATOM 794 N N . LYS A 1 99 ? -6.989 5.525 -2.631 1.00 95.31 99 LYS A N 1
ATOM 795 C CA . LYS A 1 99 ? -8.114 6.258 -2.047 1.00 95.31 99 LYS A CA 1
ATOM 796 C C . LYS A 1 99 ? -9.134 6.623 -3.129 1.00 95.31 99 LYS A C 1
ATOM 798 O O . LYS A 1 99 ? -8.790 7.173 -4.174 1.00 95.31 99 LYS A O 1
ATOM 803 N N . SER A 1 100 ? -10.406 6.321 -2.878 1.00 92.75 100 SER A N 1
ATOM 804 C CA . SER A 1 100 ? -11.490 6.579 -3.828 1.00 92.75 100 SER A CA 1
ATOM 805 C C . SER A 1 100 ? -12.844 6.556 -3.130 1.00 92.75 100 SER A C 1
ATOM 807 O O . SER A 1 100 ? -13.109 5.676 -2.310 1.00 92.75 100 SER A O 1
ATOM 809 N N . ASP A 1 101 ? -13.751 7.453 -3.518 1.00 89.38 101 ASP A N 1
ATOM 810 C CA . ASP A 1 101 ? -15.125 7.499 -2.994 1.00 89.38 101 ASP A CA 1
ATOM 811 C C . ASP A 1 101 ? -15.888 6.178 -3.221 1.00 89.38 101 ASP A C 1
ATOM 813 O O . ASP A 1 101 ? -16.783 5.819 -2.458 1.00 89.38 101 ASP A O 1
ATOM 817 N N . LEU A 1 102 ? -15.482 5.384 -4.219 1.00 89.44 102 LEU A N 1
ATOM 818 C CA . LEU A 1 102 ? -16.090 4.090 -4.551 1.00 89.44 102 LEU A CA 1
ATOM 819 C C . LEU A 1 102 ? -15.774 2.973 -3.536 1.00 89.44 102 LEU A C 1
ATOM 821 O O . LEU A 1 102 ? -16.395 1.909 -3.570 1.00 89.44 102 LEU A O 1
ATOM 825 N N . LEU A 1 103 ? -14.821 3.186 -2.623 1.00 91.75 103 LEU A N 1
ATOM 826 C CA . LEU A 1 103 ? -14.464 2.214 -1.585 1.00 91.75 103 LEU A CA 1
ATOM 827 C C . LEU A 1 103 ? -15.487 2.152 -0.446 1.00 91.75 103 LEU A C 1
ATOM 829 O O . LEU A 1 103 ? -15.585 1.126 0.241 1.00 91.75 103 LEU A O 1
ATOM 833 N N . GLY A 1 104 ? -16.284 3.208 -0.284 1.00 93.00 104 GLY A N 1
ATOM 834 C CA . GLY A 1 104 ? -17.167 3.418 0.856 1.00 93.00 104 GLY A CA 1
ATOM 835 C C . GLY A 1 104 ? -16.428 3.930 2.094 1.00 93.00 104 GLY A C 1
ATOM 836 O O . GLY A 1 104 ? -15.220 3.734 2.251 1.00 93.00 104 GLY A O 1
ATOM 837 N N . ASP A 1 105 ? -17.188 4.566 2.980 1.00 93.31 105 ASP A N 1
ATOM 838 C CA . ASP A 1 105 ? -16.675 5.409 4.067 1.00 93.31 105 ASP A CA 1
ATOM 839 C C . ASP A 1 105 ? -15.670 4.682 4.958 1.00 93.31 105 ASP A C 1
ATOM 841 O O . ASP A 1 105 ? -14.535 5.124 5.108 1.00 93.31 105 ASP A O 1
ATOM 845 N N . ARG A 1 106 ? -16.027 3.490 5.440 1.00 94.00 106 ARG A N 1
ATOM 846 C CA . ARG A 1 106 ? -15.200 2.758 6.406 1.00 94.00 106 ARG A CA 1
ATOM 847 C C . ARG A 1 106 ? -13.824 2.346 5.874 1.00 94.00 106 ARG A C 1
ATOM 849 O O . ARG A 1 106 ? -12.857 2.314 6.625 1.00 94.00 106 ARG A O 1
ATOM 856 N N . LEU A 1 107 ? -13.708 2.014 4.585 1.00 96.06 107 LEU A N 1
ATOM 857 C CA . LEU A 1 107 ? -12.402 1.677 4.004 1.00 96.06 107 LEU A CA 1
ATOM 858 C C . LEU A 1 107 ? -11.570 2.943 3.753 1.00 96.06 107 LEU A C 1
ATOM 860 O O . LEU A 1 107 ? -10.358 2.922 3.954 1.00 96.06 107 LEU A O 1
ATOM 864 N N . ASN A 1 108 ? -12.216 4.048 3.374 1.00 97.06 108 ASN A N 1
ATOM 865 C CA . ASN A 1 108 ? -11.549 5.343 3.269 1.00 97.06 108 ASN A CA 1
ATOM 866 C C . ASN A 1 108 ? -11.080 5.867 4.633 1.00 97.06 108 ASN A C 1
ATOM 868 O O . ASN A 1 108 ? -10.002 6.445 4.695 1.00 97.06 108 ASN A O 1
ATOM 872 N N . GLU A 1 109 ? -11.818 5.628 5.720 1.00 97.00 109 GLU A N 1
ATOM 873 C CA . GLU A 1 109 ? -11.384 5.946 7.090 1.00 97.00 109 GLU A CA 1
ATOM 874 C C . GLU A 1 109 ? -10.089 5.214 7.458 1.00 97.00 109 GLU A C 1
ATOM 876 O O . GLU A 1 109 ? -9.138 5.845 7.910 1.00 97.00 109 GLU A O 1
ATOM 881 N N . ILE A 1 110 ? -10.007 3.907 7.180 1.00 97.88 110 ILE A N 1
ATOM 882 C CA . ILE A 1 110 ? -8.783 3.114 7.394 1.00 97.88 110 ILE A CA 1
ATOM 883 C C . ILE A 1 110 ? -7.609 3.693 6.591 1.00 97.88 110 ILE A C 1
ATOM 885 O O . ILE A 1 110 ? -6.501 3.819 7.111 1.00 97.88 110 ILE A O 1
ATOM 889 N N . ILE A 1 111 ? -7.837 4.047 5.322 1.00 98.06 111 ILE A N 1
ATOM 890 C CA . ILE A 1 111 ? -6.793 4.621 4.462 1.00 98.06 111 ILE A CA 1
ATOM 891 C C . ILE A 1 111 ? -6.354 5.999 4.976 1.00 98.06 111 ILE A C 1
ATOM 893 O O . ILE A 1 111 ? -5.155 6.260 5.045 1.00 98.06 111 ILE A O 1
ATOM 897 N N . ASN A 1 112 ? -7.297 6.860 5.365 1.00 98.19 112 ASN A N 1
ATOM 898 C CA . ASN A 1 112 ? -7.010 8.192 5.900 1.00 98.19 112 ASN A CA 1
ATOM 899 C C . ASN A 1 112 ? -6.186 8.109 7.182 1.00 98.19 112 ASN A C 1
ATOM 901 O O . ASN A 1 112 ? -5.162 8.774 7.275 1.00 98.19 112 ASN A O 1
ATOM 905 N N . TYR A 1 113 ? -6.564 7.224 8.103 1.00 98.12 113 TYR A N 1
ATOM 906 C CA . TYR A 1 113 ? -5.818 7.000 9.336 1.00 98.12 113 TYR A CA 1
ATOM 907 C C . TYR A 1 113 ? -4.353 6.613 9.064 1.00 98.12 113 TYR A C 1
AT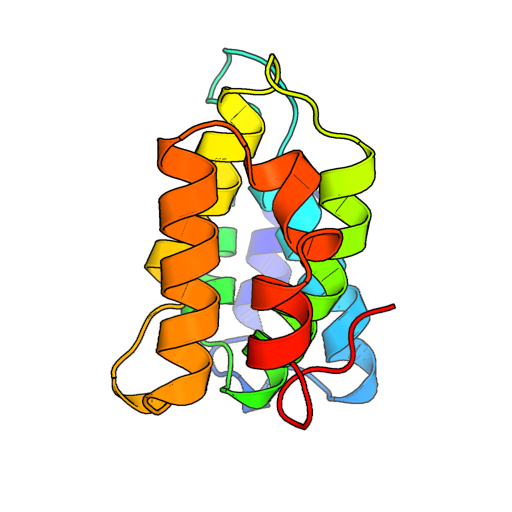OM 909 O O . TYR A 1 113 ? -3.429 7.112 9.706 1.00 98.12 113 TYR A O 1
ATOM 917 N N . LEU A 1 114 ? -4.106 5.740 8.078 1.00 97.94 114 LEU A N 1
ATOM 918 C CA . LEU A 1 114 ? -2.740 5.374 7.690 1.00 97.94 114 LEU A CA 1
ATOM 919 C C . LEU A 1 114 ? -1.979 6.546 7.053 1.00 97.94 114 LEU A C 1
ATOM 921 O O . LEU A 1 114 ? -0.778 6.679 7.282 1.00 97.94 114 LEU A O 1
ATOM 925 N N . ILE A 1 115 ? -2.649 7.389 6.262 1.00 98.31 115 ILE A N 1
ATOM 926 C CA . ILE A 1 115 ? -2.043 8.602 5.693 1.00 98.31 115 ILE A CA 1
ATOM 927 C C . ILE A 1 115 ? -1.648 9.573 6.812 1.00 98.31 115 ILE A C 1
ATOM 929 O O . ILE A 1 115 ? -0.513 10.043 6.816 1.00 98.31 115 ILE A O 1
ATOM 933 N N . GLU A 1 116 ? -2.528 9.808 7.783 1.00 98.12 116 GLU A N 1
ATOM 934 C CA . GLU A 1 116 ? -2.262 10.658 8.952 1.00 98.12 116 GLU A CA 1
ATOM 935 C C . GLU A 1 116 ? -1.071 10.122 9.761 1.00 98.12 116 GLU A C 1
ATOM 937 O O . GLU A 1 116 ? -0.111 10.845 10.022 1.00 98.12 116 GLU A O 1
ATOM 942 N N . CYS A 1 117 ? -1.036 8.814 10.036 1.00 96.88 117 CYS A N 1
ATOM 943 C CA . CYS A 1 117 ? 0.112 8.187 10.694 1.00 96.88 117 CYS A CA 1
ATOM 944 C C . CYS A 1 117 ? 1.424 8.357 9.903 1.00 96.88 117 CYS A C 1
ATOM 946 O O . CYS A 1 117 ? 2.505 8.407 10.495 1.00 96.88 117 CYS A O 1
ATOM 948 N N . ALA A 1 118 ? 1.363 8.393 8.569 1.00 96.62 118 ALA A N 1
ATOM 949 C CA . ALA A 1 118 ? 2.531 8.634 7.726 1.00 96.62 118 ALA A CA 1
ATOM 950 C C . ALA A 1 118 ? 2.996 10.095 7.793 1.00 96.62 118 ALA A C 1
ATOM 952 O O . ALA A 1 118 ? 4.200 10.340 7.849 1.00 96.62 118 ALA A O 1
ATOM 953 N N . GLU A 1 119 ? 2.067 11.051 7.837 1.00 96.31 119 GLU A N 1
ATOM 954 C CA . GLU A 1 119 ? 2.353 12.482 8.009 1.00 96.31 119 GLU A CA 1
ATOM 955 C C . GLU A 1 119 ? 2.994 12.786 9.363 1.00 96.31 119 GLU A C 1
ATOM 957 O O . GLU A 1 119 ? 3.934 13.575 9.444 1.00 96.31 119 GLU A O 1
ATOM 962 N N . GLU A 1 120 ? 2.542 12.096 10.406 1.00 95.44 120 GLU A N 1
ATOM 963 C CA . GLU A 1 120 ? 3.092 12.188 11.758 1.00 95.44 120 GLU A CA 1
ATOM 964 C C . GLU A 1 120 ? 4.362 11.343 11.961 1.00 95.44 120 GLU A C 1
ATOM 966 O O . GLU A 1 120 ? 4.957 11.358 13.038 1.00 95.44 120 GLU A O 1
ATOM 971 N N . ASN A 1 121 ? 4.811 10.615 10.931 1.00 93.44 121 ASN A N 1
ATOM 972 C CA . ASN A 1 121 ? 5.987 9.741 10.971 1.00 93.44 121 ASN A CA 1
ATOM 973 C C . ASN A 1 121 ? 5.896 8.600 12.016 1.00 93.44 121 ASN A C 1
ATOM 975 O O . ASN A 1 121 ? 6.905 8.082 12.501 1.00 93.44 121 ASN A O 1
ATOM 979 N N . ILE A 1 122 ? 4.674 8.164 12.338 1.00 94.38 122 ILE A N 1
ATOM 980 C CA . ILE A 1 122 ? 4.367 7.080 13.291 1.00 94.38 122 ILE A CA 1
ATOM 9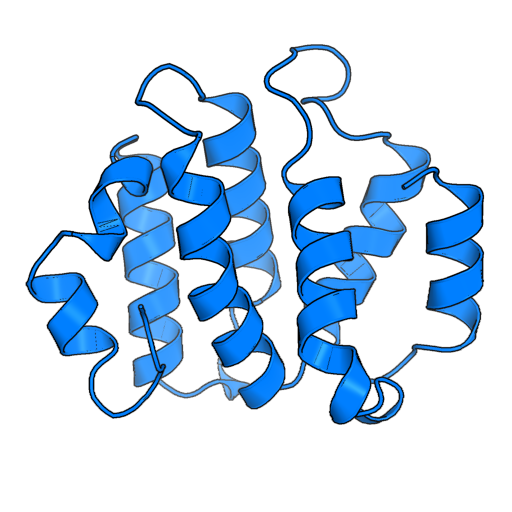81 C C . ILE A 1 122 ? 3.764 5.838 12.625 1.00 94.38 122 ILE A C 1
ATOM 983 O O . ILE A 1 122 ? 3.363 4.898 13.315 1.00 94.38 122 ILE A O 1
ATOM 987 N N . LEU A 1 123 ? 3.727 5.794 11.290 1.00 94.94 123 LEU A N 1
ATOM 988 C CA . LEU A 1 123 ? 3.132 4.714 10.495 1.00 94.94 123 LEU A CA 1
ATOM 989 C C . LEU A 1 123 ? 3.588 3.303 10.903 1.00 94.94 123 LEU A C 1
ATOM 991 O O . LEU A 1 123 ? 2.783 2.374 10.905 1.00 94.94 123 LEU A O 1
ATOM 995 N N . HIS A 1 124 ? 4.848 3.140 11.310 1.00 92.31 124 HIS A N 1
ATOM 996 C CA . HIS A 1 124 ? 5.406 1.870 11.790 1.00 92.31 124 HIS A CA 1
ATOM 997 C C . HIS A 1 124 ? 4.681 1.302 13.028 1.00 92.31 124 HIS A C 1
ATOM 999 O O . HIS A 1 124 ? 4.737 0.102 13.290 1.00 92.31 124 HIS A O 1
ATOM 1005 N N . THR A 1 125 ? 3.958 2.142 13.774 1.00 93.12 125 THR A N 1
ATOM 1006 C CA . THR A 1 125 ? 3.169 1.740 14.948 1.00 93.12 125 THR A CA 1
ATOM 1007 C C . THR A 1 125 ? 1.691 1.497 14.649 1.00 93.12 125 THR A C 1
ATOM 1009 O O . THR A 1 125 ? 1.018 0.895 15.484 1.00 93.12 125 THR A O 1
ATOM 1012 N N . ALA A 1 126 ? 1.183 1.920 13.484 1.00 94.69 126 ALA A N 1
ATOM 1013 C CA . ALA A 1 126 ? -0.253 2.009 13.195 1.00 94.69 126 ALA A CA 1
ATOM 1014 C C . ALA A 1 126 ? -1.008 0.695 13.469 1.00 94.69 126 ALA A C 1
ATOM 1016 O O . ALA A 1 126 ? -2.014 0.689 14.170 1.00 94.69 126 ALA A O 1
ATOM 1017 N N . TYR A 1 127 ? -0.463 -0.445 13.031 1.00 94.12 127 TYR A N 1
ATOM 1018 C CA . TYR A 1 127 ? -1.096 -1.766 13.192 1.00 94.12 127 TYR A CA 1
ATOM 1019 C C . TYR A 1 127 ? -1.157 -2.258 14.645 1.00 94.12 127 TYR A C 1
ATOM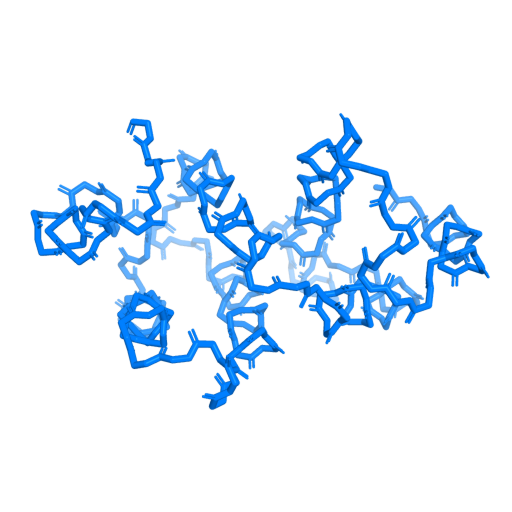 1021 O O . TYR A 1 127 ? -1.919 -3.171 14.965 1.00 94.12 127 TYR A O 1
ATOM 1029 N N . ASN A 1 128 ? -0.377 -1.654 15.544 1.00 92.19 128 ASN A N 1
ATOM 1030 C CA . ASN A 1 128 ? -0.399 -1.965 16.970 1.00 92.19 128 ASN A CA 1
ATOM 1031 C C . ASN A 1 128 ? -1.394 -1.093 17.740 1.00 92.19 128 ASN A C 1
ATOM 1033 O O . ASN A 1 128 ? -1.760 -1.450 18.863 1.00 92.19 128 ASN A O 1
ATOM 1037 N N . GLN A 1 129 ? -1.846 0.016 17.150 1.00 93.94 129 GLN A N 1
ATOM 1038 C CA . GLN A 1 129 ? -2.774 0.932 17.793 1.00 93.94 129 GLN A CA 1
ATOM 1039 C C . GLN A 1 129 ? -4.167 0.307 17.876 1.00 93.94 129 GLN A C 1
ATOM 1041 O O . GLN A 1 129 ? -4.673 -0.281 16.919 1.00 93.94 129 GLN A O 1
ATOM 1046 N N . LYS A 1 130 ? -4.797 0.426 19.048 1.00 94.44 130 LYS A N 1
ATOM 1047 C CA . LYS A 1 130 ? -6.136 -0.124 19.287 1.00 94.44 130 LYS A CA 1
ATOM 1048 C C . LYS A 1 130 ? -7.161 0.471 18.319 1.00 94.44 130 LYS A C 1
ATOM 1050 O O . LYS A 1 130 ? -7.942 -0.274 17.744 1.00 94.44 130 LYS A O 1
ATOM 1055 N N . GLU A 1 131 ? -7.098 1.782 18.110 1.00 94.38 131 GLU A N 1
ATOM 1056 C CA . GLU A 1 131 ? -7.976 2.511 17.193 1.00 94.38 131 GLU A CA 1
ATOM 1057 C C . GLU A 1 131 ? -7.941 1.926 15.778 1.00 94.38 131 GLU A C 1
ATOM 1059 O O . GLU A 1 131 ? -8.984 1.603 15.214 1.00 94.38 131 GLU A O 1
ATOM 1064 N N . PHE A 1 132 ? -6.746 1.672 15.242 1.00 95.56 132 PHE A N 1
ATOM 1065 C CA . PHE A 1 132 ? -6.608 1.059 13.926 1.00 95.56 132 PHE A CA 1
ATOM 1066 C C . PHE A 1 132 ? -7.209 -0.351 13.855 1.00 95.56 132 PHE A C 1
ATOM 1068 O O . PHE A 1 132 ? -7.885 -0.700 12.882 1.00 95.56 132 PHE A O 1
ATOM 1075 N N . LYS A 1 133 ? -6.994 -1.170 14.894 1.00 95.06 133 LYS A N 1
ATOM 1076 C CA . LYS A 1 133 ? -7.583 -2.516 14.985 1.00 95.06 133 LYS A CA 1
ATOM 1077 C C . LYS A 1 133 ? -9.111 -2.457 15.022 1.00 95.06 133 LYS A C 1
ATOM 1079 O O . LYS A 1 133 ? -9.763 -3.260 14.356 1.00 95.06 133 LYS A O 1
ATOM 1084 N N . ASP A 1 134 ? -9.671 -1.489 15.743 1.00 95.06 134 ASP A N 1
ATOM 1085 C CA . ASP A 1 134 ? -11.115 -1.267 15.838 1.00 95.06 134 ASP 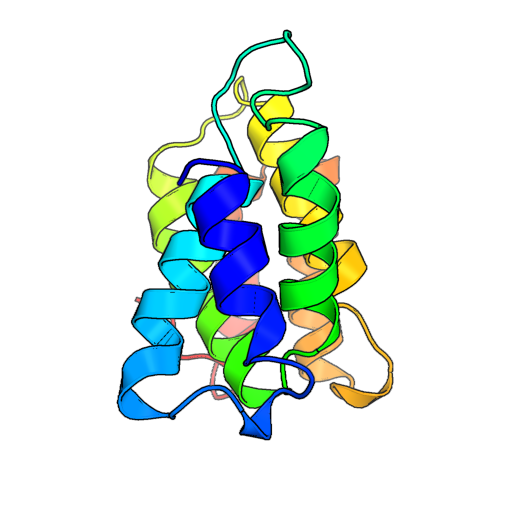A CA 1
ATOM 1086 C C . ASP A 1 134 ? -11.702 -0.823 14.481 1.00 95.06 134 ASP A C 1
ATOM 1088 O O . ASP A 1 134 ? -12.735 -1.352 14.052 1.00 95.06 134 ASP A O 1
ATOM 1092 N N . LEU A 1 135 ? -11.013 0.062 13.744 1.00 95.25 135 LEU A N 1
ATOM 1093 C CA . LEU A 1 135 ? -11.403 0.462 12.384 1.00 95.25 135 LEU A CA 1
ATOM 1094 C C . LEU A 1 135 ? -11.440 -0.739 11.425 1.00 95.25 135 LEU A C 1
ATOM 1096 O O . LEU A 1 135 ? -12.426 -0.924 10.700 1.00 95.25 135 LEU A O 1
ATOM 1100 N N . CYS A 1 136 ? -10.406 -1.588 11.470 1.00 95.00 136 CYS A N 1
ATOM 1101 C CA . CYS A 1 136 ? -10.275 -2.770 10.614 1.00 95.00 136 CYS A CA 1
ATOM 1102 C C . CYS A 1 136 ? -11.279 -3.887 10.940 1.00 95.00 136 CYS A C 1
ATOM 1104 O O . CYS A 1 136 ? -11.577 -4.706 10.067 1.00 95.00 136 CYS A O 1
ATOM 1106 N N . ASN A 1 137 ? -11.814 -3.935 12.164 1.00 93.75 137 ASN A N 1
ATOM 1107 C CA . ASN A 1 137 ? -12.654 -5.034 12.635 1.00 93.75 137 ASN A CA 1
ATOM 1108 C C . ASN A 1 137 ? -13.897 -5.257 11.749 1.00 93.75 137 ASN A C 1
ATOM 1110 O O . ASN A 1 137 ? -14.753 -4.381 11.612 1.00 93.75 137 ASN A O 1
ATOM 1114 N N . GLY A 1 138 ? -14.017 -6.447 11.156 1.00 89.94 138 GLY A N 1
ATOM 1115 C CA . GLY A 1 138 ? -15.104 -6.793 10.233 1.00 89.94 138 GLY A CA 1
ATOM 1116 C C . GLY A 1 138 ? -14.967 -6.196 8.825 1.00 89.94 138 GLY A C 1
ATOM 1117 O O . GLY A 1 138 ? -15.896 -6.310 8.028 1.00 89.94 138 GLY A O 1
ATOM 1118 N N . VAL A 1 139 ? -13.829 -5.567 8.504 1.00 92.12 139 VAL A N 1
ATOM 1119 C CA . VAL A 1 139 ? -13.525 -5.005 7.174 1.00 92.12 139 VAL A CA 1
ATOM 1120 C C . VAL A 1 139 ? -12.289 -5.653 6.562 1.00 92.12 139 VAL A C 1
ATOM 1122 O O . VAL A 1 139 ? -12.319 -6.006 5.382 1.00 92.12 139 VAL A O 1
ATOM 1125 N N . ILE A 1 140 ? -11.215 -5.785 7.345 1.00 91.81 140 ILE A N 1
ATOM 1126 C CA . ILE A 1 140 ? -9.908 -6.291 6.915 1.00 91.81 140 ILE A CA 1
ATOM 1127 C C . ILE A 1 140 ? -9.404 -7.285 7.958 1.00 91.81 140 ILE A C 1
ATOM 1129 O O . ILE A 1 140 ? -9.383 -6.986 9.151 1.00 91.81 140 ILE A O 1
ATOM 1133 N N . GLU A 1 141 ? -8.962 -8.452 7.500 1.00 85.19 141 GLU A N 1
ATOM 1134 C CA . GLU A 1 141 ? -8.271 -9.423 8.345 1.00 85.19 141 GLU A CA 1
ATOM 1135 C C . GLU A 1 141 ? -6.794 -9.027 8.465 1.00 85.19 141 GLU A C 1
ATOM 1137 O O . GLU A 1 141 ? -5.998 -9.228 7.548 1.00 85.19 141 GLU A O 1
ATOM 1142 N N . ILE A 1 142 ? -6.450 -8.411 9.595 1.00 84.31 142 ILE A N 1
ATOM 1143 C CA . ILE A 1 142 ? -5.074 -8.077 9.982 1.00 84.31 142 ILE A CA 1
ATOM 1144 C C . ILE A 1 142 ? -4.508 -9.183 10.883 1.00 84.31 142 ILE A C 1
ATOM 1146 O O . ILE A 1 142 ? -5.261 -9.818 11.623 1.00 84.31 142 ILE A O 1
ATOM 1150 N N . LYS A 1 143 ? -3.199 -9.439 10.788 1.00 72.12 143 LYS A N 1
ATOM 1151 C CA . LYS A 1 143 ? -2.522 -10.507 11.543 1.00 72.12 143 LYS A CA 1
ATOM 1152 C C . LYS A 1 143 ? -2.199 -10.098 12.977 1.00 72.12 143 LYS A C 1
ATOM 1154 O O . LYS A 1 143 ? -1.953 -8.892 13.217 1.00 72.12 143 LYS A O 1
#

pLDDT: mean 93.33, std 4.59, range [72.12, 98.38]

Radius of gyration: 14.51 Å; chains: 1; bounding box: 36×30×40 Å